Protein AF-F9RSW0-F1 (afdb_monomer)

pLDDT: mean 77.48, std 15.56, range [32.12, 90.69]

Secondary structure (DSSP, 8-state):
-------------HHHHS-HHHHHHHHHHHHT-SSHHHHHHHHHT-S-HHHHHHHHHHTT-EEEEEETTEEEEEEEEEEE-TTS-EEEEEEEEEETTS-THHHHHHHHHHHH---HHHHHHHTT----PPP--

Solvent-accessible surface area (backbone atoms only — not comparable to full-atom values): 7832 Å² total; per-residue (Å²): 132,87,80,81,68,80,79,81,86,70,92,58,57,64,82,78,73,46,56,73,66,56,52,24,51,51,42,33,60,24,39,71,32,85,43,63,73,59,20,41,50,48,40,39,65,40,90,41,63,69,53,15,50,53,36,48,67,51,62,83,31,63,46,80,45,78,55,98,89,42,46,34,36,29,39,54,45,79,44,70,48,102,84,72,48,78,41,79,45,75,44,83,54,49,47,72,88,48,67,27,49,50,43,55,19,48,49,38,32,73,77,54,68,38,58,43,63,58,45,27,50,42,43,72,43,83,73,72,76,76,78,92,122

Organism: NCBI:txid870967

Sequence (133 aa):
MRLQCPPFALSTPLGDIMEHKEFEELVKAASQQEALPQALAILKASEDQEVAEAAASLAGQFSLAEVDGEKRIYHVTTHEDEQGEEQEFVEHVMNEGDEVIRFVAWFFDAMFEVKRKDTYQAAGKTYLQPKRS

Structure (mmCIF, N/CA/C/O backbone):
data_AF-F9RSW0-F1
#
_entry.id   AF-F9RSW0-F1
#
loop_
_atom_site.group_PDB
_atom_site.id
_atom_site.type_symbol
_atom_site.label_atom_id
_atom_site.label_alt_id
_atom_site.label_comp_id
_atom_site.label_asym_id
_atom_site.label_entity_id
_atom_site.label_seq_id
_atom_site.pdbx_PDB_ins_code
_atom_site.Cartn_x
_atom_site.Cartn_y
_atom_site.Cartn_z
_atom_site.occupancy
_atom_site.B_iso_or_equiv
_atom_site.auth_seq_id
_atom_site.auth_comp_id
_atom_site.auth_asym_id
_atom_site.auth_atom_id
_atom_site.pdbx_PDB_model_num
ATOM 1 N N . MET A 1 1 ? 30.917 18.202 -1.110 1.00 36.44 1 MET A N 1
ATOM 2 C CA . MET A 1 1 ? 29.498 17.962 -1.439 1.00 36.44 1 MET A CA 1
ATOM 3 C C . MET A 1 1 ? 28.985 16.920 -0.471 1.00 36.44 1 MET A C 1
ATOM 5 O O . MET A 1 1 ? 29.597 15.867 -0.380 1.00 36.44 1 MET A O 1
ATOM 9 N N . ARG A 1 2 ? 27.972 17.253 0.336 1.00 32.12 2 ARG A N 1
ATOM 10 C CA . ARG A 1 2 ? 27.348 16.293 1.251 1.00 32.12 2 ARG A CA 1
ATOM 11 C C . ARG A 1 2 ? 26.498 15.353 0.401 1.00 32.12 2 ARG A C 1
ATOM 13 O O . ARG A 1 2 ? 25.496 15.789 -0.151 1.00 32.12 2 ARG A O 1
ATOM 20 N N . LEU A 1 3 ? 26.968 14.122 0.235 1.00 38.31 3 LEU A N 1
ATOM 21 C CA . LEU A 1 3 ? 26.160 13.017 -0.263 1.00 38.31 3 LEU A CA 1
ATOM 22 C C . LEU A 1 3 ? 25.098 12.757 0.806 1.00 38.31 3 LEU A C 1
ATOM 24 O O . LEU A 1 3 ? 25.408 12.282 1.896 1.00 38.31 3 LEU A O 1
ATOM 28 N N . GLN A 1 4 ? 23.876 13.196 0.526 1.00 36.00 4 GLN A N 1
ATOM 29 C CA . GLN A 1 4 ? 22.703 12.867 1.318 1.00 36.00 4 GLN A CA 1
ATOM 30 C C . GLN A 1 4 ? 22.311 11.440 0.917 1.00 36.00 4 GLN A C 1
ATOM 32 O O . GLN A 1 4 ? 21.471 11.242 0.047 1.00 36.00 4 GLN A O 1
ATOM 37 N N . CYS A 1 5 ? 22.993 10.441 1.478 1.00 35.12 5 CYS A N 1
ATOM 38 C CA . CYS A 1 5 ? 22.447 9.089 1.502 1.00 35.12 5 CYS A CA 1
ATOM 39 C C . CYS A 1 5 ? 21.158 9.136 2.341 1.00 35.12 5 CYS A C 1
ATOM 41 O O . CYS A 1 5 ? 21.189 9.759 3.411 1.00 35.12 5 CYS A O 1
ATOM 43 N N . PRO A 1 6 ? 20.039 8.519 1.919 1.00 41.22 6 PRO A N 1
ATOM 44 C CA . PRO A 1 6 ? 18.964 8.252 2.861 1.00 41.22 6 PRO A CA 1
ATOM 45 C C . PRO A 1 6 ? 19.532 7.322 3.948 1.00 41.22 6 PRO A C 1
ATOM 47 O O . PRO A 1 6 ? 20.203 6.339 3.617 1.00 41.22 6 PRO A O 1
ATOM 50 N N . PRO A 1 7 ? 19.357 7.640 5.239 1.00 43.94 7 PRO A N 1
ATOM 51 C CA . PRO A 1 7 ? 19.830 6.782 6.308 1.00 43.94 7 PRO A CA 1
ATOM 52 C C . PRO A 1 7 ? 18.911 5.560 6.378 1.00 43.94 7 PRO A C 1
ATOM 54 O O . PRO A 1 7 ? 17.900 5.570 7.067 1.00 43.94 7 PRO A O 1
ATOM 57 N N . PHE A 1 8 ? 19.266 4.489 5.673 1.00 48.09 8 PHE A N 1
ATOM 58 C CA . PHE A 1 8 ? 18.893 3.159 6.142 1.00 48.09 8 PHE A CA 1
ATOM 59 C C . PHE A 1 8 ? 19.587 2.940 7.498 1.00 48.09 8 PHE A C 1
ATOM 61 O O . PHE A 1 8 ? 20.784 3.203 7.628 1.00 48.09 8 PHE A O 1
ATOM 68 N N . ALA A 1 9 ? 18.828 2.456 8.483 1.00 45.06 9 ALA A N 1
ATOM 69 C CA . ALA A 1 9 ? 19.219 2.142 9.861 1.00 45.06 9 ALA A CA 1
ATOM 70 C C . ALA A 1 9 ? 19.235 3.304 10.879 1.00 45.06 9 ALA A C 1
ATOM 72 O O . ALA A 1 9 ? 20.271 3.681 11.429 1.00 45.06 9 ALA A O 1
ATOM 73 N N . LEU A 1 10 ? 18.045 3.737 11.287 1.00 35.31 10 LEU A N 1
ATOM 74 C CA . LEU A 1 10 ? 17.740 3.824 12.713 1.00 35.31 10 LEU A CA 1
ATOM 75 C C . LEU A 1 10 ? 16.466 3.012 12.925 1.00 35.31 10 LEU A C 1
ATOM 77 O O . LEU A 1 10 ? 15.476 3.242 12.248 1.00 35.31 10 LEU A O 1
ATOM 81 N N . SER A 1 11 ? 16.508 2.049 13.845 1.00 41.88 11 SER A N 1
ATOM 82 C CA . SER A 1 11 ? 15.319 1.396 14.396 1.00 41.88 11 SER A CA 1
ATOM 83 C C . SER A 1 11 ? 14.521 2.466 15.151 1.00 41.88 11 SER A C 1
ATOM 85 O O . SER A 1 11 ? 14.613 2.563 16.379 1.00 41.88 11 SER A O 1
ATOM 87 N N . THR A 1 12 ? 13.815 3.330 14.428 1.00 46.94 12 THR A N 1
ATOM 88 C CA . THR A 1 12 ? 12.961 4.363 15.000 1.00 46.94 12 THR A CA 1
ATOM 89 C C . THR A 1 12 ? 11.718 3.667 15.548 1.00 46.94 12 THR A C 1
ATOM 91 O O . THR A 1 12 ? 11.004 2.990 14.806 1.00 46.94 12 THR A O 1
ATOM 94 N N . PRO A 1 13 ? 11.454 3.738 16.864 1.00 52.31 13 PRO A N 1
ATOM 95 C CA . PRO A 1 13 ? 10.179 3.279 17.388 1.00 52.31 13 PRO A CA 1
ATOM 96 C C . PRO A 1 13 ? 9.062 4.084 16.712 1.00 52.31 13 PRO A C 1
ATOM 98 O O . PRO A 1 13 ? 9.243 5.263 16.422 1.00 52.31 13 PRO A O 1
ATOM 101 N N . LEU A 1 14 ? 7.901 3.455 16.497 1.00 54.09 14 LEU A N 1
ATOM 102 C CA . LEU A 1 14 ? 6.741 4.040 15.803 1.00 54.09 14 LEU A CA 1
ATOM 103 C C . LEU A 1 14 ? 6.420 5.490 16.234 1.00 54.09 14 LEU A C 1
ATOM 105 O O . LEU A 1 14 ? 5.916 6.263 15.432 1.00 54.09 14 LEU A O 1
ATOM 109 N N . GLY A 1 15 ? 6.746 5.849 17.483 1.00 51.75 15 GLY A N 1
ATOM 110 C CA . GLY A 1 15 ? 6.523 7.168 18.077 1.00 51.75 15 GLY A CA 1
ATOM 111 C C . GLY A 1 15 ? 7.381 8.328 17.556 1.00 51.75 15 GLY A C 1
ATOM 1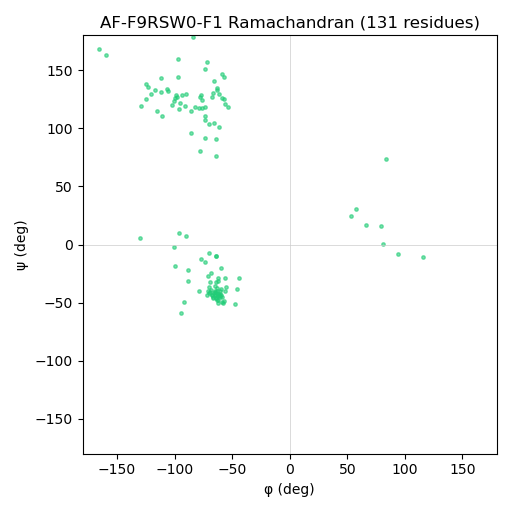12 O O . GLY A 1 15 ? 7.100 9.451 17.955 1.00 51.75 15 GLY A O 1
ATOM 113 N N . ASP A 1 16 ? 8.381 8.094 16.700 1.00 57.88 16 ASP A N 1
ATOM 114 C CA . ASP A 1 16 ? 9.111 9.172 16.008 1.00 57.88 16 ASP A CA 1
ATOM 115 C C . ASP A 1 16 ? 8.630 9.386 14.556 1.00 57.88 16 ASP A C 1
ATOM 117 O O . ASP A 1 16 ? 8.881 10.449 13.998 1.00 57.88 16 ASP A O 1
ATOM 121 N N . ILE A 1 17 ? 7.930 8.405 13.962 1.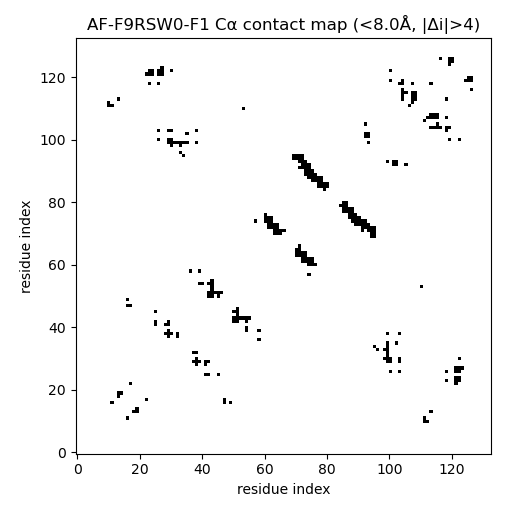00 61.31 17 ILE A N 1
ATOM 122 C CA . ILE A 1 17 ? 7.448 8.452 12.567 1.00 61.31 17 ILE A CA 1
ATOM 123 C C . ILE A 1 17 ? 6.035 9.034 12.510 1.00 61.31 17 ILE A C 1
ATOM 125 O O . ILE A 1 17 ? 5.769 9.927 11.725 1.00 61.31 17 ILE A O 1
ATOM 129 N N . MET A 1 18 ? 5.105 8.540 13.336 1.00 76.06 18 MET A N 1
ATOM 130 C CA . MET A 1 18 ? 3.738 9.071 13.378 1.00 76.06 18 MET A CA 1
ATOM 131 C C . MET A 1 18 ? 3.017 8.721 14.681 1.00 76.06 18 MET A C 1
ATOM 133 O O . MET A 1 18 ? 3.390 7.788 15.395 1.00 76.06 18 MET A O 1
ATOM 137 N N . GLU A 1 19 ? 1.929 9.429 14.986 1.00 78.62 19 GLU A N 1
ATOM 138 C CA . GLU A 1 19 ? 1.109 9.100 16.149 1.00 78.62 19 GLU A CA 1
ATOM 139 C C . GLU A 1 19 ? 0.436 7.729 15.984 1.00 78.62 19 GLU A C 1
ATOM 141 O O . GLU A 1 19 ? -0.082 7.372 14.924 1.00 78.62 19 GLU A O 1
ATOM 146 N N . HIS A 1 20 ? 0.374 6.956 17.072 1.00 75.75 20 HIS A N 1
ATOM 147 C CA . HIS A 1 20 ? -0.180 5.595 17.050 1.00 75.75 20 HIS A CA 1
ATOM 148 C C . HIS A 1 20 ? -1.609 5.540 16.489 1.00 75.75 20 HIS A C 1
ATOM 150 O O . HIS A 1 20 ? -1.970 4.589 15.799 1.00 75.75 20 HIS A O 1
ATOM 156 N N . LYS A 1 21 ? -2.426 6.559 16.778 1.00 81.69 21 LYS A N 1
ATOM 157 C CA . LYS A 1 21 ? -3.798 6.652 16.259 1.00 81.69 21 LYS A CA 1
ATOM 158 C C . LYS A 1 21 ? -3.838 6.922 14.760 1.00 81.69 21 LYS A C 1
ATOM 160 O O . LYS A 1 21 ? -4.649 6.319 14.067 1.00 81.69 21 LYS A O 1
ATOM 165 N N . GLU A 1 22 ? -2.966 7.795 14.269 1.00 83.50 22 GLU A N 1
ATOM 166 C CA . GLU A 1 22 ? -2.872 8.121 12.845 1.00 83.50 22 GLU A CA 1
ATOM 167 C C . GLU A 1 22 ? -2.412 6.898 12.053 1.00 83.50 22 GLU A C 1
ATOM 169 O O . GLU A 1 22 ? -3.000 6.570 11.025 1.00 83.50 22 GLU A O 1
ATOM 174 N N . PHE A 1 23 ? -1.442 6.149 12.586 1.00 85.44 23 PHE A N 1
ATOM 175 C CA . PHE A 1 23 ? -1.033 4.865 12.023 1.00 85.44 23 PHE A CA 1
ATOM 176 C C . PHE A 1 23 ? -2.205 3.883 11.920 1.00 85.44 23 PHE A C 1
ATOM 178 O O . PHE A 1 23 ? -2.431 3.293 10.863 1.00 85.44 23 PHE A O 1
ATOM 185 N N . GLU A 1 24 ? -2.983 3.712 12.993 1.00 87.00 24 GLU A N 1
ATOM 186 C CA . GLU A 1 24 ? -4.160 2.834 12.990 1.00 87.00 24 GLU A CA 1
ATOM 187 C C . GLU A 1 24 ? -5.197 3.234 11.940 1.00 87.00 24 GLU A C 1
ATOM 189 O O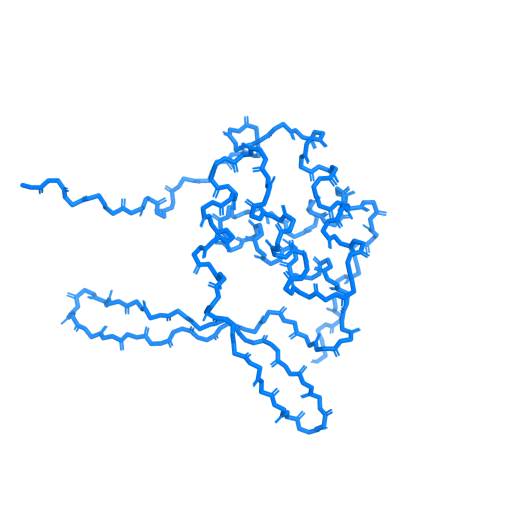 . GLU A 1 24 ? -5.717 2.374 11.221 1.00 87.00 24 GLU A O 1
ATOM 194 N N . GLU A 1 25 ? -5.500 4.526 11.834 1.00 88.69 25 GLU A N 1
ATOM 195 C CA . GLU A 1 25 ? -6.460 5.048 10.864 1.00 88.69 25 GLU A CA 1
ATOM 196 C C . GLU A 1 25 ? -5.962 4.881 9.428 1.00 88.69 25 GLU A C 1
ATOM 198 O O . GLU A 1 25 ? -6.704 4.377 8.580 1.00 88.69 25 GLU A O 1
ATOM 203 N N . LEU A 1 26 ? -4.694 5.204 9.169 1.00 87.81 26 LEU A N 1
ATOM 204 C CA . LEU A 1 26 ? -4.072 5.074 7.856 1.00 87.81 26 LEU A CA 1
ATOM 205 C C . LEU A 1 26 ? -4.021 3.610 7.410 1.00 87.81 26 LEU A C 1
ATOM 207 O O . LEU A 1 26 ? -4.442 3.271 6.302 1.00 87.81 26 LEU A O 1
ATOM 211 N N . VAL A 1 27 ? -3.566 2.717 8.290 1.00 88.94 27 VAL A N 1
ATOM 212 C CA . VAL A 1 27 ? -3.487 1.280 8.019 1.00 88.94 27 VAL A CA 1
ATOM 213 C C . VAL A 1 27 ? -4.878 0.690 7.791 1.00 88.94 27 VAL A C 1
ATOM 215 O O . VAL A 1 27 ? -5.057 -0.127 6.883 1.00 88.94 27 VAL A O 1
ATOM 218 N N . LYS A 1 28 ? -5.895 1.104 8.557 1.00 88.88 28 LYS A N 1
ATOM 219 C CA . LYS A 1 28 ? -7.287 0.713 8.288 1.00 88.88 28 LYS A CA 1
ATOM 220 C C . LYS A 1 28 ? -7.764 1.217 6.934 1.00 88.88 28 LYS A C 1
ATOM 222 O O . LYS A 1 28 ? -8.280 0.416 6.160 1.00 88.88 28 LYS A O 1
ATOM 227 N N . ALA A 1 29 ? -7.580 2.497 6.628 1.00 89.69 29 ALA A N 1
ATOM 228 C CA . ALA A 1 29 ? -8.039 3.088 5.375 1.00 89.69 29 ALA A CA 1
ATOM 229 C C . ALA A 1 29 ? -7.379 2.421 4.156 1.00 89.69 29 ALA A C 1
ATOM 231 O O . ALA A 1 29 ? -8.063 2.071 3.191 1.00 89.69 29 ALA A O 1
ATOM 232 N N . ALA A 1 30 ? -6.070 2.171 4.230 1.00 89.50 30 ALA A N 1
ATOM 233 C CA . ALA A 1 30 ? -5.309 1.479 3.198 1.00 89.50 30 ALA A CA 1
ATOM 234 C C . ALA A 1 30 ? -5.707 -0.004 3.081 1.00 89.50 30 ALA A C 1
ATOM 236 O O . ALA A 1 30 ? -5.904 -0.508 1.980 1.00 89.50 30 ALA A O 1
ATOM 237 N N . SER A 1 31 ? -5.889 -0.714 4.197 1.00 87.38 31 SER A N 1
ATOM 238 C CA . SER A 1 31 ? -6.261 -2.140 4.179 1.00 87.38 31 SER A CA 1
ATOM 239 C C . SER A 1 31 ? -7.716 -2.421 3.793 1.00 87.38 31 SER A C 1
ATOM 241 O O . SER A 1 31 ? -8.042 -3.571 3.490 1.00 87.38 31 SER A O 1
ATOM 243 N N . GLN A 1 32 ? -8.580 -1.402 3.807 1.00 86.88 32 GLN A N 1
ATOM 244 C CA . GLN A 1 32 ? -9.943 -1.456 3.269 1.00 86.88 32 GLN A CA 1
ATOM 245 C C . GLN A 1 32 ? -9.991 -1.361 1.741 1.00 86.88 32 GLN A C 1
ATOM 247 O O . GLN A 1 32 ? -11.042 -1.620 1.159 1.00 86.88 32 GLN A O 1
ATOM 252 N N . GLN A 1 33 ? -8.885 -0.994 1.091 1.00 88.12 33 GLN A N 1
ATOM 253 C CA . GLN A 1 33 ? -8.829 -0.957 -0.364 1.00 88.12 33 GLN A CA 1
ATOM 254 C C . GLN A 1 33 ? -8.779 -2.370 -0.944 1.00 88.12 33 GLN A C 1
ATOM 256 O O . GLN A 1 33 ? -8.241 -3.294 -0.335 1.00 88.12 33 GLN A O 1
ATOM 261 N N . GLU A 1 34 ? -9.315 -2.520 -2.152 1.00 79.81 34 GLU A N 1
ATOM 262 C CA . GLU A 1 34 ? -9.310 -3.796 -2.877 1.00 79.81 34 GLU A CA 1
ATOM 263 C C . GLU A 1 34 ? -8.045 -3.969 -3.726 1.00 79.81 34 GLU A C 1
ATOM 265 O O . GLU A 1 34 ? -7.657 -5.089 -4.049 1.00 79.81 34 GLU A O 1
ATOM 270 N N . ALA A 1 35 ? -7.377 -2.864 -4.071 1.00 82.25 35 ALA A N 1
ATOM 271 C CA . ALA A 1 35 ? -6.211 -2.867 -4.941 1.00 82.25 35 ALA A CA 1
ATOM 272 C C . ALA A 1 35 ? -5.001 -2.182 -4.290 1.00 82.25 35 ALA A C 1
ATOM 274 O O . ALA A 1 35 ? -5.109 -1.088 -3.731 1.00 82.25 35 ALA A O 1
ATOM 275 N N . LEU A 1 36 ? -3.819 -2.781 -4.462 1.00 84.38 36 LEU A N 1
ATOM 276 C CA . LEU A 1 36 ? -2.530 -2.207 -4.058 1.00 84.38 36 LEU A CA 1
ATOM 277 C C . LEU A 1 36 ? -2.348 -0.741 -4.489 1.00 84.38 36 LEU A C 1
ATOM 279 O O . LEU A 1 36 ? -2.043 0.076 -3.623 1.00 84.38 36 LEU A O 1
ATOM 283 N N . PRO A 1 37 ? -2.562 -0.348 -5.765 1.00 84.50 37 PRO A N 1
ATOM 284 C CA . PRO A 1 37 ? -2.367 1.044 -6.173 1.00 84.50 37 PRO A CA 1
ATOM 285 C C . PRO A 1 37 ? -3.303 2.026 -5.456 1.00 84.50 37 PRO A C 1
ATOM 287 O O . PRO A 1 37 ? -2.921 3.175 -5.247 1.00 84.50 37 PRO A O 1
ATOM 290 N N . GLN A 1 38 ? -4.500 1.592 -5.044 1.00 87.12 38 GLN A N 1
ATOM 291 C CA . GLN A 1 38 ? -5.420 2.432 -4.269 1.00 87.12 38 GLN A CA 1
ATOM 292 C C . GLN A 1 38 ? -4.904 2.634 -2.841 1.00 87.12 38 GLN A C 1
ATOM 294 O O . GLN A 1 38 ? -4.885 3.758 -2.350 1.00 87.12 38 GLN A O 1
ATOM 299 N N . ALA A 1 39 ? -4.416 1.575 -2.192 1.00 89.38 39 ALA A N 1
ATOM 300 C CA . ALA A 1 39 ? -3.801 1.702 -0.872 1.00 89.38 39 ALA A CA 1
ATOM 301 C C . ALA A 1 39 ? -2.517 2.524 -0.895 1.00 89.38 39 ALA A C 1
ATOM 303 O O . ALA A 1 39 ? -2.314 3.361 -0.022 1.00 89.38 39 ALA A O 1
ATOM 304 N N . LEU A 1 40 ? -1.683 2.344 -1.918 1.00 87.75 40 LEU A N 1
ATOM 305 C CA . LEU A 1 40 ? -0.487 3.155 -2.115 1.00 87.75 40 LEU A CA 1
ATOM 306 C C . LEU A 1 40 ? -0.839 4.641 -2.277 1.00 87.75 40 LEU A C 1
ATOM 308 O O . LEU A 1 40 ? -0.136 5.494 -1.748 1.00 87.75 40 LEU A O 1
ATOM 312 N N . ALA A 1 41 ? -1.940 4.962 -2.964 1.00 89.25 41 ALA A N 1
ATOM 313 C CA . ALA A 1 41 ? -2.421 6.336 -3.076 1.00 89.25 41 ALA A CA 1
ATOM 314 C C . ALA A 1 41 ? -2.855 6.924 -1.721 1.00 89.25 41 ALA A C 1
ATOM 316 O O . ALA A 1 41 ? -2.611 8.102 -1.479 1.00 89.25 41 ALA A O 1
ATOM 317 N N . ILE A 1 42 ? -3.438 6.113 -0.830 1.00 90.69 42 ILE A N 1
ATOM 318 C CA . ILE A 1 42 ? -3.758 6.534 0.544 1.00 90.69 42 ILE A CA 1
ATOM 319 C C . ILE A 1 42 ? -2.480 6.789 1.343 1.00 90.69 42 ILE A C 1
ATOM 321 O O . ILE A 1 42 ? -2.369 7.834 1.971 1.00 90.69 42 ILE A O 1
ATOM 325 N N . LEU A 1 43 ? -1.498 5.885 1.273 1.00 89.12 43 LEU A N 1
ATOM 326 C CA . LEU A 1 43 ? -0.207 6.061 1.952 1.00 89.12 43 LEU A CA 1
ATOM 327 C C . LEU A 1 43 ? 0.525 7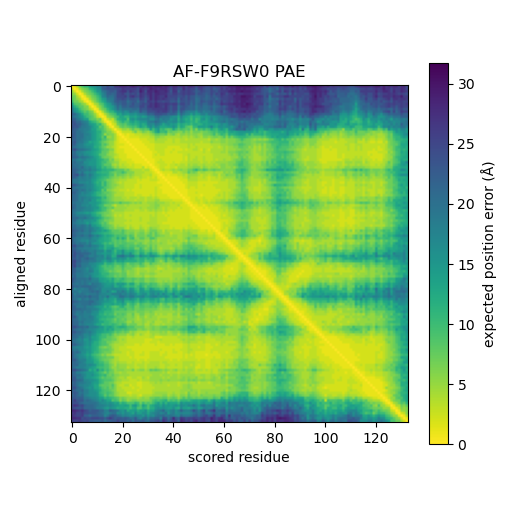.319 1.455 1.00 89.12 43 LEU A C 1
ATOM 329 O O . LEU A 1 43 ? 1.059 8.078 2.251 1.00 89.12 43 LEU A O 1
ATOM 333 N N . LYS A 1 44 ? 0.475 7.597 0.148 1.00 89.25 44 LYS A N 1
ATOM 334 C CA . LYS A 1 44 ? 0.992 8.841 -0.447 1.00 89.25 44 LYS A CA 1
ATOM 335 C C . LYS A 1 44 ? 0.296 10.106 0.044 1.00 89.25 44 LYS A C 1
ATOM 337 O O . LYS A 1 44 ? 0.901 11.170 0.026 1.00 89.25 44 LYS A O 1
ATOM 342 N N . ALA A 1 45 ? -0.985 10.003 0.377 1.00 88.75 45 ALA A N 1
ATOM 343 C CA . ALA A 1 45 ? -1.791 11.105 0.884 1.00 88.75 45 ALA A CA 1
ATOM 344 C C . ALA A 1 45 ? -1.743 11.206 2.418 1.00 88.75 45 ALA A C 1
ATOM 346 O O . ALA A 1 45 ? -2.508 11.982 2.988 1.00 88.75 45 ALA A O 1
ATOM 347 N N . SER A 1 46 ? -0.882 10.415 3.070 1.00 87.12 46 SER A N 1
ATOM 348 C CA . SER A 1 46 ? -0.626 10.516 4.503 1.00 87.12 46 SER A CA 1
ATOM 349 C C . SER A 1 46 ? -0.156 11.925 4.861 1.00 87.12 46 SER A C 1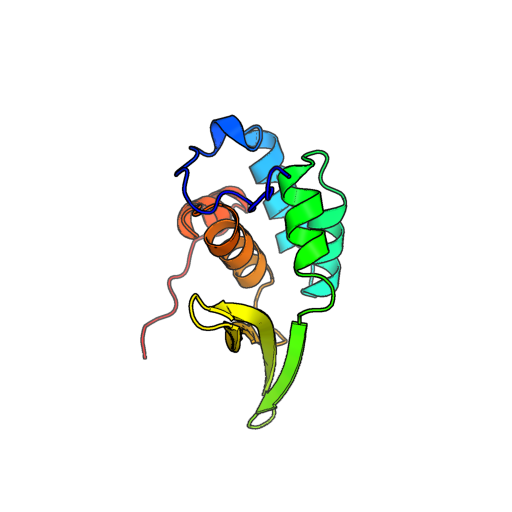
ATOM 351 O O . SER A 1 46 ? 0.561 12.563 4.088 1.00 87.12 46 SER A O 1
ATOM 353 N N . GLU A 1 47 ? -0.559 12.406 6.038 1.00 81.81 47 GLU A N 1
ATOM 354 C CA . GLU A 1 47 ? -0.078 13.684 6.579 1.00 81.81 47 GLU A CA 1
ATOM 355 C C . GLU A 1 47 ? 1.406 13.612 6.957 1.00 81.81 47 GLU A C 1
ATOM 357 O O . GLU A 1 47 ? 2.099 14.629 6.947 1.00 81.81 47 GLU A O 1
ATOM 362 N N . ASP A 1 48 ? 1.896 12.401 7.229 1.00 84.12 48 ASP A N 1
ATOM 363 C CA . ASP A 1 48 ? 3.303 12.160 7.486 1.00 84.12 48 ASP A CA 1
ATOM 364 C C . ASP A 1 48 ? 4.135 12.180 6.195 1.00 84.12 48 ASP A C 1
ATOM 366 O O . ASP A 1 48 ? 3.882 11.430 5.243 1.00 84.12 48 ASP A O 1
ATOM 370 N N . GLN A 1 49 ? 5.155 13.039 6.184 1.00 83.44 49 GLN A N 1
ATOM 371 C CA . GLN A 1 49 ? 6.003 13.251 5.020 1.00 83.44 49 GLN A CA 1
ATOM 372 C C . GLN A 1 49 ? 6.904 12.043 4.734 1.00 83.44 49 GLN A C 1
ATOM 374 O O . GLN A 1 49 ? 7.093 11.716 3.562 1.00 83.44 49 GLN A O 1
ATOM 379 N N . GLU A 1 50 ? 7.420 11.350 5.754 1.00 84.06 50 GLU A N 1
ATOM 380 C CA . GLU A 1 50 ? 8.275 10.176 5.548 1.00 84.06 50 GLU A CA 1
ATOM 381 C C . GLU A 1 50 ? 7.478 9.044 4.888 1.00 84.06 50 GLU A C 1
ATOM 383 O O . GLU A 1 50 ? 7.930 8.442 3.911 1.00 84.06 50 GLU A O 1
ATOM 388 N N . VAL A 1 51 ? 6.249 8.800 5.354 1.00 86.88 51 VAL A N 1
ATOM 389 C CA . VAL A 1 51 ? 5.324 7.817 4.770 1.00 86.88 51 VAL A CA 1
ATOM 390 C C . VAL A 1 51 ? 4.935 8.198 3.345 1.00 86.88 51 VAL A C 1
ATOM 392 O O . VAL A 1 51 ? 4.969 7.343 2.451 1.00 86.88 51 VAL A O 1
ATOM 395 N N . ALA A 1 52 ? 4.591 9.465 3.109 1.00 88.38 52 ALA A N 1
ATOM 396 C CA . ALA A 1 52 ? 4.197 9.941 1.790 1.00 88.38 52 ALA A CA 1
ATOM 397 C C . ALA A 1 52 ? 5.342 9.820 0.769 1.00 88.38 52 ALA A C 1
ATOM 399 O O . ALA A 1 52 ? 5.124 9.344 -0.351 1.00 88.38 52 ALA A O 1
ATOM 400 N N . GLU A 1 53 ? 6.564 10.200 1.152 1.00 85.62 53 GLU A N 1
ATOM 401 C CA . GLU A 1 53 ? 7.763 10.093 0.316 1.00 85.62 53 GLU A CA 1
ATOM 402 C C . GLU A 1 53 ? 8.156 8.635 0.064 1.00 85.62 53 GLU A C 1
ATOM 404 O O . GLU A 1 53 ? 8.412 8.259 -1.083 1.00 85.62 53 GLU A O 1
ATOM 409 N N . ALA A 1 54 ? 8.121 7.784 1.093 1.00 86.38 54 ALA A N 1
ATOM 410 C CA . ALA A 1 54 ? 8.367 6.352 0.965 1.00 86.38 54 ALA A CA 1
ATOM 411 C C . ALA A 1 54 ? 7.378 5.695 -0.012 1.00 86.38 54 ALA A C 1
ATOM 413 O O . ALA A 1 54 ? 7.778 5.018 -0.962 1.00 86.38 54 ALA A O 1
ATOM 414 N N . ALA A 1 55 ? 6.077 5.951 0.154 1.00 88.62 55 ALA A N 1
ATOM 415 C CA . ALA A 1 55 ? 5.047 5.455 -0.754 1.00 88.62 55 ALA A CA 1
ATOM 416 C C . ALA A 1 55 ? 5.198 6.035 -2.171 1.00 88.62 55 ALA A C 1
ATOM 418 O O . ALA A 1 55 ? 4.890 5.366 -3.162 1.00 88.62 55 ALA A O 1
ATOM 419 N N . ALA A 1 56 ? 5.689 7.271 -2.294 1.00 86.75 56 ALA A N 1
ATOM 420 C CA . ALA A 1 56 ? 5.998 7.882 -3.578 1.00 86.75 56 ALA A CA 1
ATOM 421 C C . ALA A 1 56 ? 7.176 7.253 -4.301 1.00 86.75 56 ALA A C 1
ATOM 423 O O . ALA A 1 56 ? 7.063 7.048 -5.508 1.00 86.75 56 ALA A O 1
ATOM 424 N N . SER A 1 57 ? 8.225 6.885 -3.575 1.00 83.94 57 SER A N 1
ATOM 425 C CA . SER A 1 57 ? 9.389 6.194 -4.122 1.00 83.94 57 SER A CA 1
ATOM 426 C C . SER A 1 57 ? 9.010 4.835 -4.722 1.00 83.94 57 SER A C 1
ATOM 428 O O . SER A 1 57 ? 9.371 4.519 -5.853 1.00 83.94 57 SER A O 1
ATOM 430 N N . LEU A 1 58 ? 8.170 4.072 -4.015 1.00 82.38 58 LEU A N 1
ATOM 431 C CA . LEU A 1 58 ? 7.703 2.757 -4.469 1.00 82.38 58 LEU A CA 1
ATOM 432 C C . LEU A 1 58 ? 6.718 2.851 -5.645 1.00 82.38 58 LEU A C 1
ATOM 434 O O . LEU A 1 58 ? 6.569 1.921 -6.442 1.00 82.38 58 LEU A O 1
ATOM 438 N N . ALA A 1 59 ? 5.994 3.966 -5.758 1.00 79.88 59 ALA A N 1
ATOM 439 C CA . ALA A 1 59 ? 4.982 4.144 -6.786 1.00 79.88 59 ALA A CA 1
ATOM 440 C C . ALA A 1 59 ? 5.600 4.278 -8.179 1.00 79.88 59 ALA A C 1
ATOM 442 O O . ALA A 1 59 ? 6.063 5.342 -8.577 1.00 79.88 59 ALA A O 1
ATOM 443 N N . GLY A 1 60 ? 5.510 3.193 -8.945 1.00 77.69 60 GLY A N 1
ATOM 444 C CA . GLY A 1 60 ? 6.108 3.072 -10.277 1.00 77.69 60 GLY A CA 1
ATOM 445 C C . GLY A 1 60 ? 7.189 1.996 -10.348 1.00 77.69 60 GLY A C 1
ATOM 446 O O . GLY A 1 60 ? 7.573 1.605 -11.442 1.00 77.69 60 GLY A O 1
ATOM 447 N N . GLN A 1 61 ? 7.607 1.466 -9.198 1.00 84.19 61 GLN A N 1
ATOM 448 C CA . GLN A 1 61 ? 8.544 0.349 -9.069 1.00 84.19 61 GLN A CA 1
ATOM 449 C C . GLN A 1 61 ? 7.832 -1.002 -8.896 1.00 84.19 61 GLN A C 1
ATOM 451 O O . GLN A 1 61 ? 8.457 -2.004 -8.571 1.00 84.19 61 GLN A O 1
ATOM 456 N N . PHE A 1 62 ? 6.512 -1.053 -9.085 1.00 86.31 62 PHE A N 1
ATOM 457 C CA . PHE A 1 62 ? 5.759 -2.302 -9.027 1.00 86.31 62 PHE A CA 1
ATOM 458 C C . PHE A 1 62 ? 5.624 -2.910 -10.419 1.00 86.31 62 PHE A C 1
ATOM 460 O O . PHE A 1 62 ? 5.157 -2.257 -11.353 1.00 86.31 62 PHE A O 1
ATOM 467 N N . SER A 1 63 ? 5.982 -4.183 -10.530 1.00 85.81 63 SER A N 1
ATOM 468 C CA . SER A 1 63 ? 5.822 -4.998 -11.723 1.00 85.81 63 SER A CA 1
ATOM 469 C C . SER A 1 63 ? 4.780 -6.080 -11.473 1.00 85.81 63 SER A C 1
ATOM 471 O O . SER A 1 63 ? 4.809 -6.775 -10.456 1.00 85.81 63 SER A O 1
ATOM 473 N N . LEU A 1 64 ? 3.840 -6.216 -12.404 1.00 85.44 64 LEU A N 1
ATOM 474 C CA . LEU A 1 64 ? 2.838 -7.269 -12.383 1.00 85.44 64 LEU A CA 1
ATOM 475 C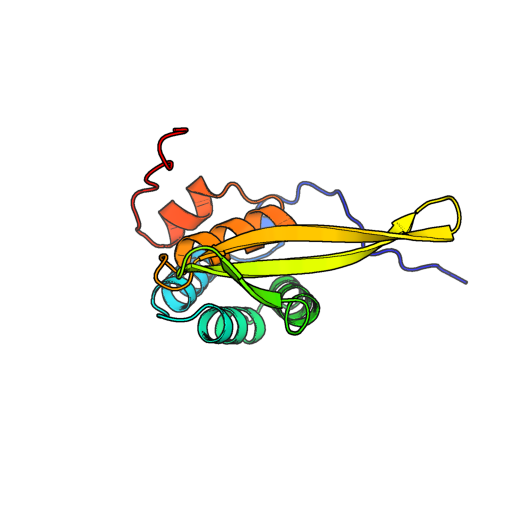 C . LEU A 1 64 ? 3.272 -8.361 -13.356 1.00 85.44 64 LEU A C 1
ATOM 477 O O . LEU A 1 64 ? 3.449 -8.098 -14.545 1.00 85.44 64 LEU A O 1
ATOM 481 N N . ALA A 1 65 ? 3.398 -9.586 -12.859 1.00 86.62 65 ALA A N 1
ATOM 482 C CA . ALA A 1 65 ? 3.694 -10.755 -13.674 1.00 86.62 65 ALA A CA 1
ATOM 483 C C . ALA A 1 65 ? 2.612 -11.816 -13.483 1.00 86.62 65 ALA A C 1
ATOM 485 O O . ALA A 1 65 ? 2.207 -12.106 -12.362 1.00 86.62 65 ALA A O 1
ATOM 486 N N . GLU A 1 66 ? 2.148 -12.412 -14.575 1.00 86.31 66 GLU A N 1
ATOM 487 C CA . GLU A 1 66 ? 1.216 -13.537 -14.527 1.00 86.31 66 GLU A CA 1
ATOM 488 C C . GLU A 1 66 ? 2.007 -14.848 -14.502 1.00 86.31 66 GLU A C 1
ATOM 490 O O . GLU A 1 66 ? 2.784 -15.133 -15.414 1.00 86.31 66 GLU A O 1
ATOM 495 N N . VAL A 1 67 ? 1.836 -15.636 -13.442 1.00 80.06 67 VAL A N 1
ATOM 496 C CA . VAL A 1 67 ? 2.498 -16.930 -13.258 1.00 80.06 67 VAL A CA 1
ATOM 497 C C . VAL A 1 67 ? 1.431 -17.956 -12.909 1.00 80.06 67 VAL A C 1
ATOM 499 O O . VAL A 1 67 ? 0.749 -17.812 -11.902 1.00 80.06 67 VAL A O 1
ATOM 502 N N . ASP A 1 68 ? 1.288 -18.990 -13.739 1.00 77.06 68 ASP A N 1
ATOM 503 C CA . ASP A 1 68 ? 0.321 -20.083 -13.532 1.00 77.06 68 ASP A CA 1
ATOM 504 C C . ASP A 1 68 ? -1.151 -19.614 -13.422 1.00 77.06 68 ASP A C 1
ATOM 506 O O . ASP A 1 68 ? -1.969 -20.209 -12.728 1.00 77.06 68 ASP A O 1
ATOM 510 N N . GLY A 1 69 ? -1.493 -18.510 -14.103 1.00 80.19 69 GLY A N 1
ATOM 511 C CA . GLY A 1 69 ? -2.820 -17.880 -14.049 1.00 80.19 69 GLY A CA 1
ATOM 512 C C . GLY A 1 69 ? -3.055 -16.986 -12.823 1.00 80.19 69 GLY A C 1
ATOM 513 O O . GLY A 1 69 ? -4.126 -16.395 -12.695 1.00 80.19 69 GLY A O 1
ATOM 514 N N . GLU A 1 70 ? -2.064 -16.846 -11.939 1.00 82.38 70 GLU A N 1
ATOM 515 C CA . GLU A 1 70 ? -2.080 -15.909 -10.816 1.00 82.38 70 GLU A CA 1
ATOM 516 C C . GLU A 1 70 ? -1.288 -14.652 -11.178 1.00 82.38 70 GLU A C 1
ATOM 518 O O . GLU A 1 70 ? -0.120 -14.727 -11.572 1.00 82.38 70 GLU A O 1
ATOM 523 N N . LYS A 1 71 ? -1.878 -13.467 -11.002 1.00 84.88 71 LYS A N 1
ATOM 524 C CA . LYS A 1 71 ? -1.124 -12.220 -11.145 1.00 84.88 71 LYS A CA 1
ATOM 525 C C . LYS A 1 71 ? -0.374 -11.940 -9.851 1.00 84.88 71 LYS A C 1
ATOM 527 O O . LYS A 1 71 ? -0.974 -11.770 -8.796 1.00 84.88 71 LYS A O 1
ATOM 532 N N . ARG A 1 72 ? 0.947 -11.900 -9.922 1.00 89.12 72 ARG A N 1
ATOM 533 C CA . ARG A 1 72 ? 1.852 -11.641 -8.804 1.00 89.12 72 ARG A CA 1
ATOM 534 C C . ARG A 1 72 ? 2.422 -10.241 -8.939 1.00 89.12 72 ARG A C 1
ATOM 536 O O . ARG A 1 72 ? 2.845 -9.843 -10.024 1.00 89.12 72 ARG A O 1
ATOM 543 N N . ILE A 1 73 ? 2.411 -9.496 -7.842 1.00 87.69 73 ILE A N 1
ATOM 544 C CA . ILE A 1 73 ? 2.939 -8.139 -7.778 1.00 87.69 73 ILE A CA 1
ATOM 545 C C . ILE A 1 73 ? 4.300 -8.191 -7.097 1.00 87.69 73 ILE A C 1
ATOM 547 O O . ILE A 1 73 ? 4.431 -8.615 -5.944 1.00 87.69 73 ILE A O 1
ATOM 551 N N . TYR A 1 74 ? 5.305 -7.743 -7.833 1.00 88.38 74 TYR A N 1
ATOM 552 C CA . TYR A 1 74 ? 6.678 -7.629 -7.382 1.00 88.38 74 TYR A CA 1
ATOM 553 C C . TYR A 1 74 ? 7.063 -6.162 -7.282 1.00 88.38 74 TYR A C 1
ATOM 555 O O . TYR A 1 74 ? 6.647 -5.350 -8.105 1.00 88.38 74 TYR A O 1
ATOM 563 N N . HIS A 1 75 ? 7.862 -5.822 -6.286 1.00 86.31 75 HIS A N 1
ATOM 564 C CA . HIS A 1 75 ? 8.532 -4.536 -6.202 1.00 86.31 75 HIS A CA 1
ATOM 565 C C . HIS A 1 75 ? 9.961 -4.699 -6.714 1.00 86.31 75 HIS A C 1
ATOM 567 O O . HIS A 1 75 ? 10.653 -5.625 -6.302 1.00 86.31 75 HIS A O 1
ATOM 573 N N . VAL A 1 76 ? 10.355 -3.861 -7.669 1.00 85.00 76 VAL A N 1
ATOM 574 C CA . VAL A 1 76 ? 11.664 -3.903 -8.321 1.00 85.00 76 VAL A CA 1
ATOM 575 C C . VAL A 1 76 ? 12.421 -2.630 -7.978 1.00 85.00 76 VAL A C 1
ATOM 577 O O . VAL A 1 76 ? 12.034 -1.537 -8.394 1.00 85.00 76 VAL A O 1
ATOM 580 N N . THR A 1 77 ? 13.517 -2.769 -7.247 1.00 80.62 77 THR A N 1
ATOM 581 C CA . THR A 1 77 ? 14.446 -1.686 -6.929 1.00 80.62 77 THR A CA 1
ATOM 582 C C . THR A 1 77 ? 15.812 -1.968 -7.510 1.00 80.62 77 THR A C 1
ATOM 584 O O . THR A 1 77 ? 16.365 -3.046 -7.349 1.00 80.62 77 THR A O 1
ATOM 587 N N . THR A 1 78 ? 16.390 -0.975 -8.169 1.00 81.00 78 THR A N 1
ATOM 588 C CA . THR A 1 78 ? 17.788 -1.001 -8.598 1.00 81.00 78 THR A CA 1
ATOM 589 C C . THR A 1 78 ? 18.632 -0.292 -7.555 1.00 81.00 78 THR A C 1
ATOM 591 O O . THR A 1 78 ? 18.385 0.880 -7.261 1.00 81.00 78 THR A O 1
ATOM 594 N N . HIS A 1 79 ? 19.616 -0.989 -7.000 1.00 75.50 79 HIS A N 1
ATOM 595 C CA . HIS A 1 79 ? 20.590 -0.412 -6.085 1.00 75.50 79 HIS A CA 1
ATOM 596 C C . HIS A 1 79 ? 21.987 -0.582 -6.671 1.00 75.50 79 HIS A C 1
ATOM 598 O O . HIS A 1 79 ? 22.364 -1.679 -7.072 1.00 75.50 79 HIS A O 1
ATOM 604 N N . GLU A 1 80 ? 22.749 0.504 -6.720 1.00 78.75 80 GLU A N 1
ATOM 605 C CA . GLU A 1 80 ? 24.169 0.449 -7.057 1.00 78.75 80 GLU A CA 1
ATOM 606 C C . GLU A 1 80 ? 24.930 -0.054 -5.825 1.00 78.75 80 GLU A C 1
ATOM 608 O O . GLU A 1 80 ? 24.707 0.427 -4.706 1.00 78.75 80 GLU A O 1
ATOM 613 N N . ASP A 1 81 ? 25.762 -1.075 -5.999 1.00 79.56 81 ASP A N 1
ATOM 614 C CA . ASP A 1 81 ? 26.609 -1.582 -4.925 1.00 79.56 81 ASP A CA 1
ATOM 615 C C . ASP A 1 81 ? 27.917 -0.783 -4.786 1.00 79.56 81 ASP A C 1
ATOM 617 O O . ASP A 1 81 ? 28.200 0.156 -5.529 1.00 79.56 81 ASP A O 1
ATOM 621 N N . GLU A 1 82 ? 28.750 -1.145 -3.808 1.00 76.25 82 GLU A N 1
ATOM 622 C CA . GLU A 1 82 ? 30.031 -0.466 -3.555 1.00 76.25 82 GLU A CA 1
ATOM 623 C C . GLU A 1 82 ? 31.044 -0.589 -4.714 1.00 76.25 82 GLU A C 1
ATOM 625 O O . GLU A 1 82 ? 32.082 0.077 -4.691 1.00 76.25 82 GLU A O 1
ATOM 630 N N . GLN A 1 83 ? 30.774 -1.434 -5.715 1.00 78.44 83 GLN A N 1
ATOM 631 C CA . GLN A 1 83 ? 31.604 -1.623 -6.906 1.00 78.44 83 GLN A CA 1
ATOM 632 C C . GLN A 1 83 ? 31.065 -0.867 -8.127 1.00 78.44 83 GLN A C 1
ATOM 634 O O . GLN A 1 83 ? 31.723 -0.863 -9.170 1.00 78.44 83 GLN A O 1
ATOM 639 N N . GLY A 1 84 ? 29.927 -0.181 -7.992 1.00 79.38 84 GLY A N 1
ATOM 640 C CA . GLY A 1 84 ? 29.281 0.525 -9.091 1.00 79.38 84 GLY A CA 1
ATOM 641 C C . GLY A 1 84 ? 28.474 -0.391 -10.012 1.00 79.38 84 GLY A C 1
ATOM 642 O O . GLY A 1 84 ? 28.179 0.004 -11.140 1.00 79.38 84 GLY A O 1
ATOM 643 N N . GLU A 1 85 ? 28.154 -1.618 -9.583 1.00 80.19 85 GLU A N 1
ATOM 644 C CA . GLU A 1 85 ? 27.278 -2.513 -10.339 1.00 80.19 85 GLU A CA 1
ATOM 645 C C . GLU A 1 85 ? 25.816 -2.293 -9.929 1.00 80.19 85 GLU A C 1
ATOM 647 O O . GLU A 1 85 ? 25.466 -2.292 -8.747 1.00 80.19 85 GLU A O 1
ATOM 652 N N . GLU A 1 86 ? 24.945 -2.103 -10.922 1.00 80.69 86 GLU A N 1
ATOM 653 C CA . GLU A 1 86 ? 23.500 -2.004 -10.715 1.00 80.69 86 GLU A CA 1
ATOM 654 C C . GLU A 1 86 ? 22.930 -3.397 -10.399 1.00 80.69 86 GLU A C 1
ATOM 656 O O . GLU A 1 86 ? 22.881 -4.275 -11.263 1.00 80.69 86 GLU A O 1
ATOM 661 N N . GLN A 1 87 ? 22.482 -3.606 -9.160 1.00 82.31 87 GLN A N 1
ATOM 662 C CA . GLN A 1 87 ? 21.781 -4.819 -8.741 1.00 82.31 87 GLN A CA 1
ATOM 663 C C . GLN A 1 87 ? 20.269 -4.586 -8.709 1.00 82.31 87 GLN A C 1
ATOM 665 O O . GLN A 1 87 ? 19.773 -3.676 -8.043 1.00 82.31 87 GLN A O 1
ATOM 670 N N . GLU A 1 88 ? 19.530 -5.446 -9.410 1.00 81.31 88 GLU A N 1
ATOM 671 C CA . GLU A 1 88 ? 18.068 -5.487 -9.374 1.00 81.31 88 GLU A CA 1
ATOM 672 C C . GLU A 1 88 ? 17.587 -6.357 -8.205 1.00 81.31 88 GLU A C 1
ATOM 674 O O . GLU A 1 88 ? 17.770 -7.576 -8.179 1.00 81.31 88 GLU A O 1
ATOM 679 N N . PHE A 1 89 ? 16.923 -5.728 -7.245 1.00 82.38 89 PHE A N 1
ATOM 680 C CA . PHE A 1 89 ? 16.225 -6.374 -6.148 1.00 82.38 89 PHE A CA 1
ATOM 681 C C . PHE A 1 89 ? 14.755 -6.509 -6.509 1.00 82.38 89 PHE A C 1
ATOM 683 O O . PHE A 1 89 ? 14.050 -5.522 -6.696 1.00 82.38 89 PHE A O 1
ATOM 690 N N . VAL A 1 90 ? 14.295 -7.753 -6.607 1.00 85.19 90 VAL A N 1
ATOM 691 C CA . VAL A 1 90 ? 12.891 -8.073 -6.859 1.00 85.19 90 VAL A CA 1
ATOM 692 C C . VAL A 1 90 ? 12.311 -8.689 -5.598 1.00 85.19 90 VAL A C 1
ATOM 694 O O . VAL A 1 90 ? 12.648 -9.818 -5.239 1.00 85.19 90 VAL A O 1
ATOM 697 N N . GLU A 1 91 ? 11.422 -7.966 -4.931 1.00 84.44 91 GLU A N 1
ATOM 698 C CA . GLU A 1 91 ? 10.733 -8.448 -3.743 1.00 84.44 91 GLU A CA 1
ATOM 699 C C . GLU A 1 91 ? 9.281 -8.806 -4.061 1.00 84.44 91 GLU A C 1
ATOM 701 O O . GLU A 1 91 ? 8.550 -8.062 -4.715 1.00 84.44 91 GLU A O 1
ATOM 706 N N . HIS A 1 92 ? 8.843 -9.984 -3.614 1.00 86.50 92 HIS A N 1
ATOM 707 C CA . HIS A 1 92 ? 7.448 -10.393 -3.754 1.00 86.50 92 HIS A CA 1
ATOM 708 C C . HIS A 1 92 ? 6.594 -9.715 -2.686 1.00 86.50 92 HIS A C 1
ATOM 710 O O . HIS A 1 92 ? 6.766 -9.959 -1.493 1.00 86.50 92 HIS A O 1
ATOM 716 N N . VAL A 1 93 ? 5.647 -8.895 -3.134 1.00 86.25 93 VAL A N 1
ATOM 717 C CA . VAL A 1 93 ? 4.820 -8.067 -2.255 1.00 86.25 93 VAL A CA 1
ATOM 718 C C . VAL A 1 93 ? 3.509 -8.780 -1.929 1.00 86.25 93 VAL A C 1
ATOM 720 O O . VAL A 1 93 ? 3.186 -9.018 -0.765 1.00 86.25 93 VAL A O 1
ATOM 723 N N . MET A 1 94 ? 2.731 -9.112 -2.964 1.00 88.25 94 MET A N 1
ATOM 724 C CA . MET A 1 94 ? 1.441 -9.799 -2.843 1.00 88.25 94 MET A CA 1
ATOM 725 C C . MET A 1 94 ? 0.971 -10.348 -4.190 1.00 88.25 94 MET A C 1
ATOM 727 O O . MET A 1 94 ? 1.499 -9.975 -5.237 1.00 88.25 94 MET A O 1
ATOM 731 N N . ASN A 1 95 ? -0.059 -11.191 -4.177 1.00 86.50 95 ASN A N 1
ATOM 732 C CA . ASN A 1 95 ? -0.765 -11.594 -5.390 1.00 86.50 95 ASN A CA 1
ATOM 733 C C . ASN A 1 95 ? -2.038 -10.756 -5.601 1.00 86.50 95 ASN A C 1
ATOM 735 O O . ASN A 1 95 ? -2.574 -10.143 -4.679 1.00 86.50 95 ASN A O 1
ATOM 739 N N . GLU A 1 96 ? -2.544 -10.711 -6.826 1.00 79.94 96 GLU A N 1
ATOM 740 C CA . GLU A 1 96 ? -3.847 -10.132 -7.135 1.00 79.94 96 GLU A CA 1
ATOM 741 C C . GLU A 1 96 ? -4.945 -11.000 -6.508 1.00 79.94 96 GLU A C 1
ATOM 743 O O . GLU A 1 96 ? -4.980 -12.215 -6.698 1.00 79.94 96 GLU A O 1
ATOM 748 N N . GLY A 1 97 ? -5.826 -10.371 -5.729 1.00 74.19 97 GLY A N 1
ATOM 749 C CA . GLY A 1 97 ? -6.840 -11.060 -4.927 1.00 74.19 97 GLY A CA 1
ATOM 750 C C . GLY A 1 97 ? -6.414 -11.350 -3.485 1.00 74.19 97 GLY A C 1
ATOM 751 O O . GLY A 1 97 ? -7.264 -11.727 -2.678 1.00 74.19 97 GLY A O 1
ATOM 752 N N . ASP A 1 98 ? -5.145 -11.125 -3.126 1.00 83.00 98 ASP A N 1
ATOM 753 C CA . ASP A 1 98 ? -4.735 -11.109 -1.723 1.00 83.00 98 ASP A CA 1
ATOM 754 C C . ASP A 1 98 ? -5.244 -9.856 -1.001 1.00 83.00 98 ASP A C 1
ATOM 756 O O . ASP A 1 98 ? -5.481 -8.800 -1.589 1.00 83.00 98 ASP A O 1
ATOM 760 N N . GLU A 1 99 ? -5.352 -9.948 0.325 1.00 84.38 99 GLU A N 1
ATOM 761 C CA . GLU A 1 99 ? -5.699 -8.790 1.136 1.00 84.38 99 GLU A CA 1
ATOM 762 C C . GLU A 1 99 ? -4.595 -7.725 1.101 1.00 84.38 99 GLU A C 1
ATOM 764 O O . GLU A 1 99 ? -3.435 -7.987 1.435 1.00 84.38 99 GLU A O 1
ATOM 769 N N . VAL A 1 100 ? -4.992 -6.481 0.830 1.00 88.56 100 VAL A N 1
ATOM 770 C CA . VAL A 1 100 ? -4.097 -5.316 0.769 1.00 88.56 100 VAL A CA 1
ATOM 771 C C . VAL A 1 100 ? -3.350 -5.061 2.085 1.00 88.56 100 VAL A C 1
ATOM 773 O O . VAL A 1 100 ? -2.265 -4.485 2.081 1.00 88.56 100 VAL A O 1
ATOM 776 N N . ILE A 1 101 ? -3.841 -5.582 3.216 1.00 87.88 101 ILE A N 1
ATOM 777 C CA . ILE A 1 101 ? -3.109 -5.559 4.493 1.00 87.88 101 ILE A CA 1
ATOM 778 C C . ILE A 1 101 ? -1.721 -6.212 4.401 1.00 87.88 101 ILE A C 1
ATOM 780 O O . ILE A 1 101 ? -0.819 -5.811 5.129 1.00 87.88 101 ILE A O 1
ATOM 784 N N . ARG A 1 102 ? -1.515 -7.187 3.502 1.00 87.69 102 ARG A N 1
ATOM 785 C CA . ARG A 1 102 ? -0.191 -7.784 3.261 1.00 87.69 102 ARG A CA 1
ATOM 786 C C . ARG A 1 102 ? 0.780 -6.758 2.704 1.00 87.69 102 ARG A C 1
ATOM 788 O O . ARG A 1 102 ? 1.886 -6.657 3.222 1.00 87.69 102 ARG A O 1
ATOM 795 N N . PHE A 1 103 ? 0.333 -5.985 1.717 1.00 89.06 103 PHE A N 1
ATOM 796 C CA . PHE A 1 103 ? 1.103 -4.885 1.155 1.00 89.06 103 PHE A CA 1
ATOM 797 C C . PHE A 1 103 ? 1.374 -3.808 2.204 1.00 89.06 103 PHE A C 1
ATOM 799 O O . PHE A 1 103 ? 2.520 -3.421 2.377 1.00 89.06 103 PHE A O 1
ATOM 806 N N . VAL A 1 104 ? 0.354 -3.375 2.952 1.00 90.31 104 VAL A N 1
ATOM 807 C CA . VAL A 1 104 ? 0.526 -2.343 3.988 1.00 90.31 104 VAL A CA 1
ATOM 808 C C . VAL A 1 104 ? 1.520 -2.809 5.057 1.00 90.31 104 VAL A C 1
ATOM 810 O O . VAL A 1 104 ? 2.431 -2.076 5.420 1.00 90.31 104 VAL A O 1
ATOM 813 N N . ALA A 1 105 ? 1.408 -4.053 5.524 1.00 89.12 105 ALA A N 1
ATOM 814 C CA . ALA A 1 105 ? 2.350 -4.617 6.485 1.00 89.12 105 ALA A CA 1
ATOM 815 C C . ALA A 1 105 ? 3.767 -4.758 5.919 1.00 89.12 105 ALA A C 1
ATOM 817 O O . ALA A 1 105 ? 4.721 -4.465 6.627 1.00 89.12 105 ALA A O 1
ATOM 818 N N . TRP A 1 106 ? 3.906 -5.193 4.665 1.00 88.75 106 TRP A N 1
ATOM 819 C CA . TRP A 1 106 ? 5.197 -5.255 3.984 1.00 88.75 106 TRP A CA 1
ATOM 820 C C . TRP A 1 106 ? 5.824 -3.866 3.823 1.00 88.75 106 TRP A C 1
ATOM 822 O O . TRP A 1 106 ? 6.997 -3.705 4.113 1.00 88.75 106 TRP A O 1
ATOM 832 N N . PHE A 1 107 ? 5.037 -2.857 3.447 1.00 89.31 107 PHE A N 1
ATOM 833 C CA . PHE A 1 107 ? 5.487 -1.476 3.290 1.00 89.31 107 PHE A CA 1
ATOM 834 C C . PHE A 1 107 ? 6.094 -0.931 4.583 1.00 89.31 107 PHE A C 1
ATOM 836 O O . PHE A 1 107 ? 7.211 -0.425 4.578 1.00 89.31 107 PHE A O 1
ATOM 843 N N . PHE A 1 108 ? 5.380 -1.071 5.702 1.00 87.75 108 PHE A N 1
ATOM 844 C CA . PHE A 1 108 ? 5.869 -0.587 6.991 1.00 87.75 108 PHE A CA 1
ATOM 845 C C . PHE A 1 108 ? 7.063 -1.398 7.520 1.00 87.75 108 PHE A C 1
ATOM 847 O O . PHE A 1 108 ? 7.947 -0.836 8.156 1.00 87.75 108 PHE A O 1
ATOM 854 N N . ASP A 1 109 ? 7.129 -2.692 7.220 1.00 85.94 109 ASP A N 1
ATOM 855 C CA . ASP A 1 109 ? 8.267 -3.560 7.550 1.00 85.94 109 ASP A CA 1
ATOM 856 C C . ASP A 1 109 ? 9.512 -3.222 6.710 1.00 85.94 109 ASP A C 1
ATOM 858 O O . ASP A 1 109 ? 10.610 -3.154 7.245 1.00 85.94 109 ASP A O 1
ATOM 862 N N . ALA A 1 110 ? 9.354 -2.952 5.413 1.00 84.38 110 ALA A N 1
ATOM 863 C CA . ALA A 1 110 ? 10.460 -2.660 4.501 1.00 84.38 110 ALA A CA 1
ATOM 864 C C . ALA A 1 110 ? 10.979 -1.218 4.622 1.00 84.38 110 ALA A C 1
ATOM 866 O O . ALA A 1 110 ? 12.186 -0.996 4.574 1.00 84.38 110 ALA A O 1
ATOM 867 N N . MET A 1 111 ? 10.082 -0.238 4.778 1.00 84.62 111 MET A N 1
ATOM 868 C CA . MET A 1 111 ? 10.446 1.185 4.817 1.00 84.62 111 MET A CA 1
ATOM 869 C C . MET A 1 111 ? 10.783 1.678 6.225 1.00 84.62 111 MET A C 1
ATOM 871 O O . MET A 1 111 ? 11.596 2.583 6.373 1.00 84.62 111 MET A O 1
ATOM 875 N N . PHE A 1 112 ? 10.155 1.094 7.247 1.00 83.00 112 PHE A N 1
ATOM 876 C CA . PHE A 1 112 ? 10.209 1.591 8.624 1.00 83.00 112 PHE A CA 1
ATOM 877 C C . PHE A 1 112 ? 10.571 0.502 9.648 1.00 83.00 112 PHE A C 1
ATOM 879 O O . PHE A 1 112 ? 10.510 0.753 10.849 1.00 83.00 112 PHE A O 1
ATOM 886 N N . GLU A 1 113 ? 10.905 -0.719 9.206 1.00 80.00 113 GLU A N 1
ATOM 887 C CA . GLU A 1 113 ? 11.210 -1.874 10.073 1.00 80.00 113 GLU A CA 1
ATOM 888 C C . GLU A 1 113 ? 10.114 -2.190 11.113 1.00 80.00 113 GLU A C 1
ATOM 890 O O . GLU A 1 113 ? 10.347 -2.813 12.157 1.00 80.00 113 GLU A O 1
ATOM 895 N N . VAL A 1 114 ? 8.873 -1.784 10.831 1.00 84.06 114 VAL A N 1
ATOM 896 C CA . VAL A 1 114 ? 7.732 -2.033 11.709 1.00 84.06 114 VAL A CA 1
ATOM 897 C C . VAL A 1 114 ? 7.287 -3.472 11.542 1.00 84.06 114 VAL A C 1
ATOM 899 O O . VAL A 1 114 ? 6.947 -3.931 10.452 1.00 84.06 114 VAL A O 1
ATOM 902 N N . LYS A 1 115 ? 7.187 -4.191 12.660 1.00 83.25 115 LYS A N 1
ATOM 903 C CA . LYS A 1 115 ? 6.731 -5.579 12.640 1.00 83.25 115 LYS A CA 1
ATOM 904 C C . LYS A 1 115 ? 5.357 -5.659 11.992 1.00 83.25 115 LYS A C 1
ATOM 906 O O . LYS A 1 115 ? 4.386 -5.115 12.511 1.00 83.25 115 LYS A O 1
ATOM 911 N N . ARG A 1 116 ? 5.238 -6.495 10.959 1.00 84.50 116 ARG A N 1
ATOM 912 C CA . ARG A 1 116 ? 3.961 -6.794 10.282 1.00 84.50 116 ARG A CA 1
ATOM 913 C C . ARG A 1 116 ? 2.814 -7.071 11.256 1.00 84.50 116 ARG A C 1
ATOM 915 O O . ARG A 1 116 ? 1.690 -6.643 11.029 1.00 84.50 116 ARG A O 1
ATOM 922 N N . LYS A 1 117 ? 3.082 -7.768 12.367 1.00 84.19 117 LYS A N 1
ATOM 923 C CA . LYS A 1 117 ? 2.078 -8.050 13.406 1.00 84.19 117 LYS A CA 1
ATOM 924 C C . LYS A 1 117 ? 1.427 -6.771 13.953 1.00 84.19 117 LYS A C 1
ATOM 926 O O . LYS A 1 117 ? 0.217 -6.777 14.167 1.00 84.19 117 LYS A O 1
ATOM 931 N N . ASP A 1 118 ? 2.208 -5.718 14.155 1.00 84.56 118 ASP A N 1
ATOM 932 C CA . ASP A 1 118 ? 1.748 -4.452 14.724 1.00 84.56 118 ASP A CA 1
ATOM 933 C C . ASP A 1 118 ? 0.864 -3.718 13.707 1.00 84.56 118 ASP A C 1
ATOM 935 O O . ASP A 1 118 ? -0.226 -3.266 14.051 1.00 84.56 118 ASP A O 1
ATOM 939 N N . THR A 1 119 ? 1.233 -3.742 12.422 1.00 87.00 119 THR A N 1
ATOM 940 C CA . THR A 1 119 ? 0.387 -3.245 11.325 1.00 87.00 119 THR A CA 1
ATOM 941 C C . THR A 1 119 ? -0.946 -3.996 11.238 1.00 87.00 119 THR A C 1
ATOM 943 O O . THR A 1 119 ? -2.007 -3.393 11.105 1.00 87.00 119 THR A O 1
ATOM 946 N N . TYR A 1 120 ? -0.942 -5.324 11.363 1.00 86.38 120 TYR A N 1
ATOM 947 C CA . TYR A 1 120 ? -2.190 -6.097 11.363 1.00 86.38 120 TYR A CA 1
ATOM 948 C C . TYR A 1 120 ? -3.076 -5.767 12.567 1.00 86.38 120 TYR A C 1
ATOM 950 O O . TYR A 1 120 ? -4.289 -5.614 12.407 1.00 86.38 120 TYR A O 1
ATOM 958 N N . GLN A 1 121 ? -2.482 -5.624 13.756 1.00 85.12 121 GLN A N 1
ATOM 959 C CA . GLN A 1 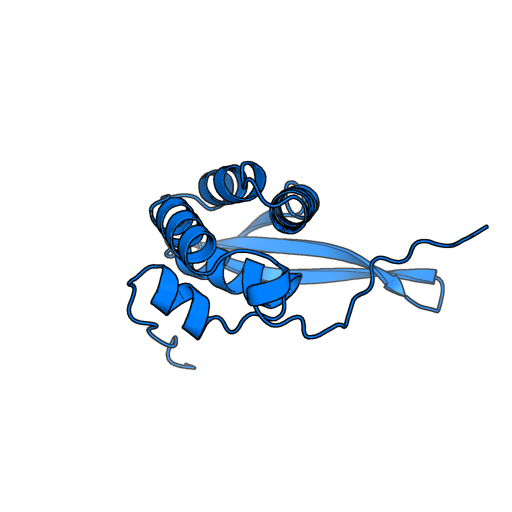121 ? -3.213 -5.197 14.949 1.00 85.12 121 GLN A CA 1
ATOM 960 C C . GLN A 1 121 ? -3.827 -3.808 14.762 1.00 85.12 121 GLN A C 1
ATOM 962 O O . GLN A 1 121 ? -5.000 -3.627 15.085 1.00 85.12 121 GLN A O 1
ATOM 967 N N . ALA A 1 122 ? -3.085 -2.875 14.164 1.00 85.00 122 ALA A N 1
ATOM 968 C CA . ALA A 1 122 ? -3.551 -1.525 13.873 1.00 85.00 122 ALA A CA 1
ATOM 969 C C . ALA A 1 122 ? -4.725 -1.505 12.876 1.00 85.00 122 ALA A C 1
ATOM 971 O O . ALA A 1 122 ? -5.717 -0.799 13.068 1.00 85.00 122 ALA A O 1
ATOM 972 N N . ALA A 1 123 ? -4.697 -2.396 11.878 1.00 83.50 123 ALA A N 1
ATOM 973 C CA . ALA A 1 123 ? -5.822 -2.628 10.970 1.00 83.50 123 ALA A CA 1
ATOM 974 C C . ALA A 1 123 ? -7.074 -3.197 11.668 1.00 83.50 123 ALA A C 1
ATOM 976 O O . ALA A 1 123 ? -8.133 -3.319 11.050 1.00 83.50 123 ALA A O 1
ATOM 977 N N . GLY A 1 124 ? -6.969 -3.609 12.936 1.00 77.75 124 GLY A N 1
ATOM 978 C CA . GLY A 1 124 ? -7.991 -4.394 13.624 1.00 77.75 124 GLY A CA 1
ATOM 979 C C . GLY A 1 124 ? -8.155 -5.800 13.040 1.00 77.75 124 GLY A C 1
ATOM 980 O O . GLY A 1 124 ? -9.177 -6.444 13.278 1.00 77.75 124 GLY A O 1
ATOM 981 N N . LYS A 1 125 ? -7.177 -6.283 12.260 1.00 75.50 125 LYS A N 1
ATOM 982 C CA . LYS A 1 125 ? -7.194 -7.613 11.651 1.00 75.50 125 LYS A CA 1
ATOM 983 C C . LYS A 1 125 ? -6.389 -8.589 12.497 1.00 75.50 125 LYS A C 1
ATOM 985 O O . LYS A 1 125 ? -5.346 -8.274 13.066 1.00 75.50 125 LYS A O 1
ATOM 990 N N . THR A 1 126 ? -6.862 -9.829 12.564 1.00 70.44 126 THR A N 1
ATOM 991 C CA . THR A 1 126 ? -6.075 -10.890 13.193 1.00 70.44 126 THR A CA 1
ATOM 992 C C . THR A 1 126 ? -4.977 -11.294 12.220 1.00 70.44 126 THR A C 1
ATOM 994 O O . THR A 1 126 ? -5.275 -11.758 11.122 1.00 70.44 126 THR A O 1
ATOM 997 N N . TYR A 1 127 ? -3.712 -11.111 12.609 1.00 62.41 127 TYR A N 1
ATOM 998 C CA . TYR A 1 127 ? -2.577 -11.592 11.824 1.00 62.41 127 TYR A CA 1
ATOM 999 C C . TYR A 1 127 ? -2.642 -13.115 11.710 1.00 62.41 127 TYR A C 1
ATOM 1001 O O . TYR A 1 127 ? -2.287 -13.845 12.638 1.00 62.41 127 TYR A O 1
ATOM 1009 N N . LEU A 1 128 ? -3.109 -13.596 10.562 1.00 60.59 128 LEU A N 1
ATOM 1010 C CA . LEU A 1 128 ? -3.009 -14.995 10.191 1.00 60.59 128 LEU A CA 1
ATOM 1011 C C . LEU A 1 128 ? -1.649 -15.178 9.535 1.00 60.59 128 LEU A C 1
ATOM 1013 O O . LEU A 1 128 ? -1.477 -14.899 8.350 1.00 60.59 128 LEU A O 1
ATOM 1017 N N . GLN A 1 129 ? -0.671 -15.620 10.326 1.00 56.78 129 GLN A N 1
ATOM 1018 C CA . GLN A 1 129 ? 0.628 -16.004 9.794 1.00 56.78 129 GLN A CA 1
ATOM 1019 C C . GLN A 1 129 ? 0.39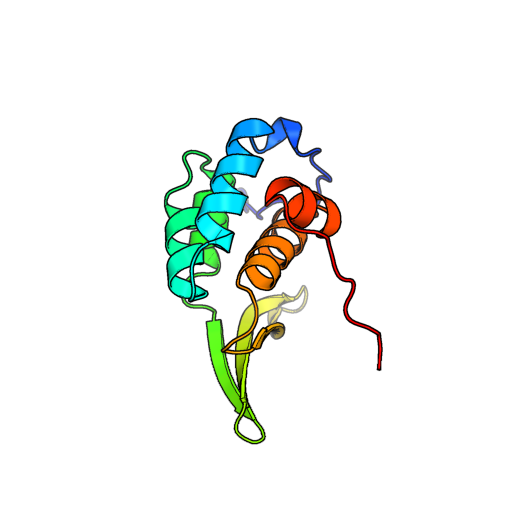0 -17.041 8.683 1.00 56.78 129 GLN A C 1
ATOM 1021 O O . G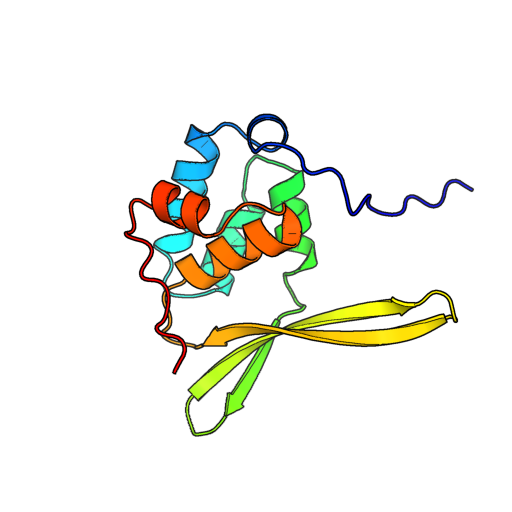LN A 1 129 ? -0.196 -18.093 8.970 1.00 56.78 129 GLN A O 1
ATOM 1026 N N . PRO A 1 130 ? 0.782 -16.765 7.423 1.00 54.38 130 PRO A N 1
ATOM 1027 C CA . PRO A 1 130 ? 0.608 -17.738 6.361 1.00 54.38 130 PRO A CA 1
ATOM 1028 C C . PRO A 1 130 ? 1.376 -18.995 6.764 1.00 54.38 130 PRO A C 1
ATOM 1030 O O . PRO A 1 130 ? 2.548 -18.925 7.146 1.00 54.38 130 PRO A O 1
ATOM 1033 N N . LYS A 1 131 ? 0.683 -20.141 6.770 1.00 42.34 131 LYS A N 1
ATOM 1034 C CA . LYS A 1 131 ? 1.316 -21.426 7.065 1.00 42.34 131 LYS A CA 1
ATOM 1035 C C . LYS A 1 131 ? 2.463 -21.592 6.074 1.00 42.34 131 LYS A C 1
ATOM 1037 O O . LYS A 1 131 ? 2.230 -21.559 4.873 1.00 42.34 131 LYS A O 1
ATOM 1042 N N . ARG A 1 132 ? 3.685 -21.729 6.592 1.00 41.44 132 ARG A N 1
ATOM 1043 C CA . ARG A 1 132 ? 4.878 -22.067 5.814 1.00 41.44 132 ARG A CA 1
ATOM 1044 C C . ARG A 1 132 ? 4.653 -23.478 5.249 1.00 41.44 132 ARG A C 1
ATOM 1046 O O . ARG A 1 132 ? 4.871 -24.446 5.973 1.00 41.44 132 ARG A O 1
ATOM 1053 N N . SER A 1 133 ? 4.085 -23.575 4.050 1.00 37.56 133 SER A N 1
ATOM 1054 C CA . SER A 1 133 ? 3.948 -24.813 3.272 1.00 37.56 133 SER A CA 1
ATOM 1055 C C . SER A 1 133 ? 5.107 -24.940 2.306 1.00 37.56 133 SER A C 1
ATOM 1057 O O . SER A 1 133 ? 5.359 -23.926 1.619 1.00 37.56 133 SER A O 1
#

Foldseek 3Di:
DDPPDPDDDDLDDPVVQDDLLLLLVLLQVLQPDLDLVVNLVSQLVRPGPLSVVLSVVQVVQWDWDQDPNKTWIWGWDWDQDPVRDTDIDIHGQGIRRDGSLSNVLVSCCVSNVDHSCSSCVSNVHHPPPPPPD

Nearest PDB structures (foldseek):
  3l1f-assembly1_A-2  TM=5.115E-01  e=2.682E+00  Bos taurus
  4m5t-assembly3_E  TM=4.666E-01  e=2.532E+00  Homo sapiens
  3l1e-assembly1_A-2  TM=4.160E-01  e=2.532E+00  Bos taurus
  5lum-assembly2_C  TM=4.363E-01  e=3.577E+00  Homo sapiens
  4m5s-assembly1_A  TM=3.716E-01  e=2.256E+00  Homo sapiens

Mean predicted aligned error: 9.46 Å

Radius of gyration: 15.55 Å; Cα contacts (8 Å, |Δi|>4): 174; chains: 1; bounding box: 42×43×33 Å